Protein AF-A0A229H176-F1 (afdb_monomer_lite)

Radius of gyration: 22.3 Å; chains: 1; bounding box: 41×65×37 Å

Structure (mmCIF, N/CA/C/O backbone):
data_AF-A0A229H176-F1
#
_entry.id   AF-A0A229H176-F1
#
loop_
_atom_site.group_PDB
_atom_site.id
_atom_site.type_symbol
_atom_site.label_atom_id
_atom_site.label_alt_id
_atom_site.label_comp_id
_atom_site.label_asym_id
_atom_site.label_entity_id
_atom_site.label_seq_id
_atom_site.pdbx_PDB_ins_code
_atom_site.Cartn_x
_atom_site.Cartn_y
_atom_site.Cartn_z
_atom_site.occupancy
_atom_site.B_iso_or_equiv
_atom_site.auth_seq_id
_atom_site.auth_comp_id
_atom_site.auth_asym_id
_atom_site.auth_atom_id
_atom_site.pdbx_PDB_model_num
ATOM 1 N N . MET A 1 1 ? -16.601 6.922 11.661 1.00 47.25 1 MET A N 1
ATOM 2 C CA . MET A 1 1 ? -15.180 6.526 11.549 1.00 47.25 1 MET A CA 1
ATOM 3 C C . MET A 1 1 ? -15.137 5.261 10.713 1.00 47.25 1 MET A C 1
ATOM 5 O O . MET A 1 1 ? -15.727 4.279 11.132 1.00 47.25 1 MET A O 1
ATOM 9 N N . HIS A 1 2 ? -14.568 5.302 9.509 1.00 54.53 2 HIS A N 1
ATOM 10 C CA . HIS A 1 2 ? -14.447 4.100 8.679 1.00 54.53 2 HIS A CA 1
ATOM 11 C C . HIS A 1 2 ? -13.225 3.301 9.134 1.00 54.53 2 HIS A C 1
ATOM 13 O O . HIS A 1 2 ? -12.130 3.863 9.216 1.00 54.53 2 HIS A O 1
ATOM 19 N N . ASP A 1 3 ? -13.422 2.020 9.446 1.00 63.47 3 ASP A N 1
ATOM 20 C CA . ASP A 1 3 ? -12.340 1.083 9.744 1.00 63.47 3 ASP A CA 1
ATOM 21 C C . ASP A 1 3 ? -11.412 0.988 8.523 1.00 63.47 3 ASP A C 1
ATOM 23 O O . ASP A 1 3 ? -11.817 0.550 7.445 1.00 63.47 3 ASP A O 1
ATOM 27 N N . ARG A 1 4 ? -10.173 1.476 8.657 1.00 70.56 4 ARG A N 1
ATOM 28 C CA . ARG A 1 4 ? -9.184 1.463 7.570 1.00 70.56 4 ARG A CA 1
ATOM 29 C C . ARG A 1 4 ? -8.491 0.109 7.529 1.00 70.56 4 ARG A C 1
ATOM 31 O O . ARG A 1 4 ? -7.897 -0.313 8.524 1.00 70.56 4 ARG A O 1
ATOM 38 N N . LEU A 1 5 ? -8.489 -0.535 6.365 1.00 79.25 5 LEU A N 1
ATOM 39 C CA . LEU A 1 5 ? -7.852 -1.837 6.199 1.00 79.25 5 LEU A CA 1
ATOM 40 C C . LEU A 1 5 ? -6.325 -1.705 6.341 1.00 79.25 5 LEU A C 1
ATOM 42 O O . LEU A 1 5 ? -5.696 -0.884 5.677 1.00 79.25 5 LEU A O 1
ATOM 46 N N . ARG A 1 6 ? -5.709 -2.515 7.209 1.00 81.75 6 ARG A N 1
ATOM 47 C CA . ARG A 1 6 ? -4.252 -2.505 7.426 1.00 81.75 6 ARG A CA 1
ATOM 48 C C . ARG A 1 6 ? -3.548 -3.460 6.471 1.00 81.75 6 ARG A C 1
ATOM 50 O O . ARG A 1 6 ? -3.747 -4.669 6.551 1.00 81.75 6 ARG A O 1
ATOM 57 N N . LEU A 1 7 ? -2.659 -2.926 5.639 1.00 81.00 7 LEU A N 1
ATOM 58 C CA . LEU A 1 7 ? -1.793 -3.688 4.742 1.00 81.00 7 LEU A CA 1
ATOM 59 C C . LEU A 1 7 ? -0.405 -3.859 5.373 1.00 81.00 7 LEU A C 1
ATOM 61 O O . LEU A 1 7 ? 0.214 -2.889 5.816 1.00 81.00 7 LEU A O 1
ATOM 65 N N . ARG A 1 8 ? 0.083 -5.103 5.441 1.00 79.00 8 ARG A N 1
ATOM 66 C CA . ARG A 1 8 ? 1.391 -5.458 6.018 1.00 79.00 8 ARG A CA 1
ATOM 67 C C . ARG A 1 8 ? 2.285 -6.068 4.951 1.00 79.00 8 ARG A C 1
ATOM 69 O O . ARG A 1 8 ? 2.058 -7.203 4.539 1.00 79.00 8 ARG A O 1
ATOM 76 N N . PHE A 1 9 ? 3.343 -5.365 4.581 1.00 77.38 9 PHE A N 1
ATOM 77 C CA . PHE A 1 9 ? 4.258 -5.829 3.542 1.00 77.38 9 PHE A CA 1
ATOM 78 C C . PHE A 1 9 ? 5.333 -6.775 4.107 1.00 77.38 9 PHE A C 1
ATOM 80 O O . PHE A 1 9 ? 5.519 -6.835 5.336 1.00 77.38 9 PHE A O 1
ATOM 87 N N . PRO A 1 10 ? 5.999 -7.571 3.248 1.00 71.38 10 PRO A N 1
ATOM 88 C CA . PRO A 1 10 ? 7.162 -8.364 3.629 1.00 71.38 10 PRO A CA 1
ATOM 89 C C . PRO A 1 10 ? 8.250 -7.494 4.254 1.00 71.38 10 PRO A C 1
ATOM 91 O O . PRO A 1 10 ? 8.346 -6.295 3.982 1.00 71.38 10 PRO A O 1
ATOM 94 N N . ARG A 1 11 ? 9.051 -8.092 5.142 1.00 71.25 11 ARG A N 1
ATOM 95 C CA . ARG A 1 11 ? 10.124 -7.345 5.789 1.00 71.25 11 ARG A CA 1
ATOM 96 C C . ARG A 1 11 ? 11.230 -7.050 4.773 1.00 71.25 11 ARG A C 1
ATOM 98 O O . ARG A 1 11 ? 11.700 -7.982 4.132 1.00 71.25 11 ARG A O 1
ATOM 105 N N . PRO A 1 12 ? 11.695 -5.799 4.706 1.00 68.25 12 PRO A N 1
ATOM 106 C CA . PRO A 1 12 ? 12.804 -5.412 3.848 1.00 68.25 12 PRO A CA 1
ATOM 107 C C . PRO A 1 12 ? 14.170 -6.051 4.136 1.00 68.25 12 PRO A C 1
ATOM 109 O O . PRO A 1 12 ? 15.113 -5.904 3.370 1.00 68.25 12 PRO A O 1
ATOM 112 N N . GLY A 1 13 ? 14.306 -6.653 5.312 1.00 66.81 13 GLY A N 1
ATOM 113 C CA . GLY A 1 13 ? 15.525 -7.245 5.844 1.00 66.81 13 GLY A CA 1
ATOM 114 C C . GLY A 1 13 ? 15.266 -7.727 7.269 1.00 66.81 13 GLY A C 1
ATOM 115 O O . GLY A 1 13 ? 14.292 -7.307 7.904 1.00 66.81 13 GLY A O 1
ATOM 116 N N . THR A 1 14 ? 16.124 -8.604 7.787 1.00 66.25 14 THR A N 1
ATOM 117 C CA . THR A 1 14 ? 15.897 -9.335 9.050 1.00 66.25 14 THR A CA 1
ATOM 118 C C . THR A 1 14 ? 15.732 -8.409 10.265 1.00 66.25 14 THR A C 1
ATOM 120 O O . THR A 1 14 ? 14.947 -8.708 11.167 1.00 66.25 14 THR A O 1
ATOM 123 N N . PHE A 1 15 ? 16.370 -7.232 10.233 1.00 68.94 15 PHE A N 1
ATOM 124 C CA . PHE A 1 15 ? 16.366 -6.235 11.315 1.00 68.94 15 PHE A CA 1
ATOM 125 C C . PHE A 1 15 ? 15.611 -4.935 10.991 1.00 68.94 15 PHE A C 1
ATOM 127 O O . PHE A 1 15 ? 15.572 -4.028 11.819 1.00 68.94 15 PHE A O 1
ATOM 134 N N . LYS A 1 16 ? 14.992 -4.816 9.808 1.00 65.94 16 LYS A N 1
ATOM 135 C CA . LYS A 1 16 ? 14.212 -3.621 9.447 1.00 65.94 16 LYS A CA 1
ATOM 136 C C . LYS A 1 16 ? 12.770 -3.744 9.950 1.00 65.94 16 LYS A C 1
ATOM 138 O O . LYS A 1 16 ? 12.180 -4.830 9.941 1.00 65.94 16 LYS A O 1
ATOM 143 N N . ALA A 1 17 ? 12.197 -2.620 10.386 1.00 70.19 17 ALA A N 1
ATOM 144 C CA . ALA A 1 17 ? 10.799 -2.552 10.806 1.00 70.19 17 ALA A CA 1
ATOM 145 C C . ALA A 1 17 ? 9.877 -3.023 9.671 1.00 70.19 17 ALA A C 1
ATOM 147 O O . ALA A 1 17 ? 10.119 -2.724 8.501 1.00 70.19 17 ALA A O 1
ATOM 148 N N . ARG A 1 18 ? 8.821 -3.776 10.006 1.00 75.56 18 ARG A N 1
ATOM 149 C CA . ARG A 1 18 ? 7.860 -4.264 9.010 1.00 75.56 18 ARG A CA 1
ATOM 150 C C . ARG A 1 18 ? 6.962 -3.106 8.561 1.00 75.56 18 ARG A C 1
ATOM 152 O O . ARG A 1 18 ? 6.176 -2.619 9.381 1.00 75.56 18 ARG A O 1
ATOM 159 N N . PRO A 1 19 ? 7.028 -2.682 7.290 1.00 78.38 19 PRO A N 1
ATOM 160 C CA . PRO A 1 19 ? 6.265 -1.532 6.852 1.00 78.38 19 PRO A CA 1
ATOM 161 C C . PRO A 1 19 ? 4.769 -1.880 6.842 1.00 78.38 19 PRO A C 1
ATOM 163 O O . PRO A 1 19 ? 4.333 -2.904 6.303 1.00 78.38 19 PRO A O 1
ATOM 166 N N . THR A 1 20 ? 3.993 -1.046 7.535 1.00 82.12 20 THR A N 1
ATOM 167 C CA . THR A 1 20 ? 2.540 -1.175 7.682 1.00 82.12 20 THR A CA 1
ATOM 168 C C . THR A 1 20 ? 1.886 0.090 7.148 1.00 82.12 20 THR A C 1
ATOM 170 O O . THR A 1 20 ? 2.334 1.192 7.459 1.00 82.12 20 THR A O 1
ATOM 173 N N . PHE A 1 21 ? 0.823 -0.075 6.368 1.00 83.25 21 PHE A N 1
ATOM 174 C CA . PHE A 1 21 ? 0.089 1.021 5.742 1.00 83.25 21 PHE A CA 1
ATOM 175 C C . PHE A 1 21 ? -1.414 0.839 5.939 1.00 83.25 21 PHE A C 1
ATOM 177 O O . PHE A 1 21 ? -1.886 -0.271 6.204 1.00 83.25 21 PHE A O 1
ATOM 184 N N . HIS A 1 22 ? -2.167 1.927 5.810 1.00 84.19 22 HIS A N 1
ATOM 185 C CA . HIS A 1 22 ? -3.620 1.909 5.902 1.00 84.19 22 HIS A CA 1
ATOM 186 C C . HIS A 1 22 ? -4.213 2.172 4.519 1.00 84.19 22 HIS A C 1
ATOM 188 O O . HIS A 1 22 ? -4.068 3.258 3.973 1.00 84.19 22 HIS A O 1
ATOM 194 N N . ALA A 1 23 ? -4.908 1.189 3.954 1.00 83.56 23 ALA A N 1
ATOM 195 C CA . ALA A 1 23 ? -5.664 1.395 2.730 1.00 83.56 23 ALA A CA 1
ATOM 196 C C . ALA A 1 23 ? -6.941 2.183 3.050 1.00 83.56 23 ALA A C 1
ATOM 198 O O . ALA A 1 23 ? -7.804 1.723 3.803 1.00 83.56 23 ALA A O 1
ATOM 199 N N . GLY A 1 24 ? -7.032 3.389 2.488 1.00 82.38 24 GLY A N 1
ATOM 200 C CA . GLY A 1 24 ? -8.238 4.221 2.509 1.00 82.38 24 GLY A CA 1
ATOM 201 C C . GLY A 1 24 ? -9.146 4.006 1.296 1.00 82.38 24 GLY A C 1
ATOM 202 O O . GLY A 1 24 ? -10.263 4.514 1.279 1.00 82.38 24 GLY A O 1
ATOM 203 N N . PHE A 1 25 ? -8.678 3.248 0.302 1.00 82.38 25 PHE A N 1
ATOM 204 C CA . PHE A 1 25 ? -9.364 3.025 -0.963 1.00 82.38 25 PHE A CA 1
ATOM 205 C C . PHE A 1 25 ? -9.411 1.533 -1.302 1.00 82.38 25 PHE A C 1
ATOM 207 O O . PHE A 1 25 ? -8.556 0.751 -0.879 1.00 82.38 25 PHE A O 1
ATOM 214 N N . ALA A 1 26 ? -10.413 1.135 -2.083 1.00 87.31 26 ALA A N 1
ATOM 215 C CA . ALA A 1 26 ? -10.542 -0.221 -2.594 1.00 87.31 26 ALA A CA 1
ATOM 216 C C . ALA A 1 26 ? -11.294 -0.233 -3.927 1.00 87.31 26 ALA A C 1
ATOM 218 O O . ALA A 1 26 ? -12.145 0.619 -4.185 1.00 87.31 26 ALA A O 1
ATOM 219 N N . ARG A 1 27 ? -10.991 -1.221 -4.772 1.00 86.81 27 ARG A N 1
ATOM 220 C CA . ARG A 1 27 ? -11.753 -1.529 -5.986 1.00 86.81 27 ARG A CA 1
ATOM 221 C C . ARG A 1 27 ? -12.503 -2.838 -5.774 1.00 86.81 27 ARG A C 1
ATOM 223 O O . ARG A 1 27 ? -11.897 -3.840 -5.407 1.00 86.81 27 ARG A O 1
ATOM 230 N N . ALA A 1 28 ? -13.806 -2.834 -6.033 1.00 90.50 28 ALA A N 1
ATOM 231 C CA . ALA A 1 28 ? -14.609 -4.050 -6.054 1.00 90.50 28 ALA A CA 1
ATOM 232 C C . ALA A 1 28 ? -14.547 -4.700 -7.443 1.00 90.50 28 ALA A C 1
ATOM 234 O O . ALA A 1 28 ? -14.785 -4.036 -8.455 1.00 90.50 28 ALA A O 1
ATOM 235 N N . CYS A 1 29 ? -14.237 -5.993 -7.497 1.00 90.56 29 CYS A N 1
ATOM 236 C CA . CYS A 1 29 ? -14.427 -6.801 -8.691 1.00 90.56 29 CYS A CA 1
ATOM 237 C C . CYS A 1 29 ? -15.912 -7.146 -8.818 1.00 90.56 29 CYS A C 1
ATOM 239 O O . CYS A 1 29 ? -16.499 -7.722 -7.902 1.00 90.56 29 CYS A O 1
ATOM 241 N N . ARG A 1 30 ? -16.522 -6.784 -9.948 1.00 90.00 30 ARG A N 1
ATOM 242 C CA . ARG A 1 30 ? -17.960 -6.990 -10.174 1.00 90.00 30 ARG A CA 1
ATOM 243 C C . ARG A 1 30 ? -18.316 -8.450 -10.433 1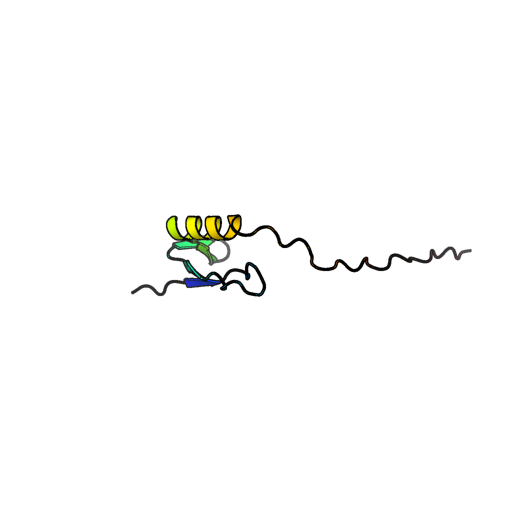.00 90.00 30 ARG A C 1
ATOM 245 O O . ARG A 1 30 ? -19.441 -8.839 -10.148 1.00 90.00 30 ARG A O 1
ATOM 252 N N . ASP A 1 31 ? -17.364 -9.229 -10.935 1.00 90.00 31 ASP A N 1
ATOM 253 C CA . ASP A 1 31 ? -17.609 -10.602 -11.376 1.00 90.00 31 ASP A CA 1
ATOM 254 C C . ASP A 1 31 ? -17.462 -11.613 -10.233 1.00 90.00 31 ASP A C 1
ATOM 256 O O . ASP A 1 31 ? -18.272 -12.524 -10.103 1.00 90.00 31 ASP A O 1
ATOM 260 N N . CYS A 1 32 ? -16.456 -11.441 -9.366 1.00 91.56 32 CYS A N 1
ATOM 261 C CA . CYS A 1 32 ? -16.194 -12.361 -8.251 1.00 91.56 32 CYS A CA 1
ATOM 262 C C . CYS A 1 32 ? -16.480 -11.775 -6.860 1.00 91.56 32 CYS A C 1
ATOM 264 O O . CYS A 1 32 ? -16.321 -12.472 -5.861 1.00 91.56 32 CYS A O 1
ATOM 266 N N . GLY A 1 33 ? -16.859 -10.495 -6.765 1.00 87.50 33 GLY A N 1
ATOM 267 C CA . GLY A 1 33 ? -17.146 -9.823 -5.491 1.00 87.50 33 GLY A CA 1
ATOM 268 C C . GLY A 1 33 ? -15.918 -9.526 -4.622 1.00 87.50 33 GLY A C 1
ATOM 269 O O . GLY A 1 33 ? -16.064 -9.034 -3.504 1.00 87.50 33 GLY A O 1
ATOM 270 N N . ALA A 1 34 ? -14.702 -9.802 -5.105 1.00 88.94 34 ALA A N 1
ATOM 271 C CA . ALA A 1 34 ? -13.479 -9.529 -4.358 1.00 88.94 34 ALA A CA 1
ATOM 272 C C . ALA A 1 34 ? -13.244 -8.018 -4.181 1.00 88.94 34 ALA A C 1
ATOM 274 O O . ALA A 1 34 ? -13.426 -7.236 -5.116 1.00 88.94 34 ALA A O 1
ATOM 275 N N . LEU A 1 35 ? -12.776 -7.612 -2.998 1.00 86.50 35 LEU A N 1
ATOM 276 C CA . LEU A 1 35 ? -12.306 -6.253 -2.729 1.00 86.50 35 LEU A CA 1
ATOM 277 C C . LEU A 1 35 ? -10.780 -6.210 -2.779 1.00 86.50 35 LEU A C 1
ATOM 279 O O . LEU A 1 35 ? -10.105 -6.890 -2.010 1.00 86.50 35 LEU A O 1
ATOM 283 N N . LEU A 1 36 ? -10.252 -5.380 -3.673 1.00 85.31 36 LEU A N 1
ATOM 284 C CA . LEU A 1 36 ? -8.827 -5.122 -3.840 1.00 85.31 36 LEU A CA 1
ATOM 285 C C . LEU A 1 36 ? -8.493 -3.771 -3.191 1.00 85.31 36 LEU A C 1
ATOM 287 O O . LEU A 1 36 ? -8.737 -2.727 -3.805 1.00 85.31 36 LEU A O 1
ATOM 291 N N . PRO A 1 37 ? -7.997 -3.759 -1.943 1.00 87.06 37 PRO A N 1
ATOM 292 C CA . PRO A 1 37 ? -7.585 -2.540 -1.260 1.00 87.06 37 PRO A CA 1
ATOM 293 C C . PRO A 1 37 ? -6.310 -1.970 -1.885 1.00 87.06 37 PRO A C 1
ATOM 295 O O . PRO A 1 37 ? -5.419 -2.719 -2.287 1.00 87.06 37 PRO A O 1
ATOM 298 N N . PHE A 1 38 ? -6.189 -0.646 -1.918 1.00 86.00 38 PHE A N 1
ATOM 299 C CA . PHE A 1 38 ? -4.979 0.023 -2.385 1.00 86.00 38 PHE A CA 1
ATOM 300 C C . PHE A 1 38 ? -4.649 1.265 -1.555 1.00 86.00 38 PHE A C 1
ATOM 302 O O . PHE A 1 38 ? -5.480 1.809 -0.821 1.00 86.00 38 PHE A O 1
ATOM 309 N N . LEU A 1 39 ? -3.382 1.665 -1.636 1.00 87.38 39 LEU A N 1
ATOM 310 C CA . LEU A 1 39 ? -2.844 2.815 -0.921 1.00 87.38 39 LEU A CA 1
ATOM 311 C C . LEU A 1 39 ? -3.239 4.120 -1.613 1.00 87.38 39 LEU A C 1
ATOM 313 O O . LEU A 1 39 ? -3.387 4.163 -2.834 1.00 87.38 39 LEU A O 1
ATOM 317 N N . GLY A 1 40 ? -3.398 5.178 -0.817 1.00 84.38 40 GLY A N 1
ATOM 318 C CA . GLY A 1 40 ? -3.441 6.539 -1.346 1.00 84.38 40 GLY A CA 1
ATOM 319 C C . GLY A 1 40 ? -2.075 6.968 -1.884 1.00 84.38 40 GLY A C 1
ATOM 320 O O . GLY A 1 40 ? -1.081 6.275 -1.680 1.00 84.38 40 GLY A O 1
ATOM 321 N N . GLU A 1 41 ? -2.031 8.118 -2.552 1.00 85.44 41 GLU A N 1
ATOM 322 C CA . GLU A 1 41 ? -0.824 8.626 -3.217 1.00 85.44 41 GLU A CA 1
ATOM 323 C C . GLU A 1 41 ? 0.376 8.738 -2.267 1.00 85.44 41 GLU A C 1
ATOM 325 O O . GLU A 1 41 ? 1.396 8.105 -2.517 1.00 85.44 41 GLU A O 1
ATOM 330 N N . GLU A 1 42 ? 0.213 9.409 -1.124 1.00 84.38 42 GLU A N 1
ATOM 331 C CA . GLU A 1 42 ? 1.272 9.585 -0.116 1.00 84.38 42 GLU A CA 1
ATOM 332 C C . GLU A 1 42 ? 1.798 8.247 0.441 1.00 84.38 42 GLU A C 1
ATOM 334 O O . GLU A 1 42 ? 3.003 8.018 0.542 1.00 84.38 42 GLU A O 1
ATOM 339 N N . ASP A 1 43 ? 0.899 7.317 0.782 1.00 84.38 43 ASP A N 1
ATOM 340 C CA . ASP A 1 43 ? 1.290 5.997 1.292 1.00 84.38 43 ASP A CA 1
ATOM 341 C C . ASP A 1 43 ? 1.971 5.148 0.206 1.00 84.38 43 ASP A C 1
ATOM 343 O O . ASP A 1 43 ? 2.858 4.353 0.523 1.00 84.38 43 ASP A O 1
ATOM 347 N N . ARG A 1 44 ? 1.577 5.314 -1.063 1.00 84.50 44 ARG A N 1
ATOM 348 C CA . ARG A 1 44 ? 2.225 4.668 -2.209 1.00 84.50 44 ARG A CA 1
ATOM 349 C C . ARG A 1 44 ? 3.627 5.230 -2.429 1.00 84.50 44 ARG A C 1
ATOM 351 O O . ARG A 1 44 ? 4.557 4.446 -2.553 1.00 84.50 44 ARG A O 1
ATOM 358 N N . GLU A 1 45 ? 3.803 6.547 -2.399 1.00 85.75 45 GLU A N 1
ATOM 359 C CA . GLU A 1 45 ? 5.125 7.180 -2.499 1.00 85.75 45 GLU A CA 1
ATOM 360 C C . GLU A 1 45 ? 6.040 6.755 -1.350 1.00 85.75 45 GLU A C 1
ATOM 362 O O . GLU A 1 45 ? 7.209 6.435 -1.567 1.00 85.75 45 GLU A O 1
ATOM 367 N N . ARG A 1 46 ? 5.507 6.661 -0.125 1.00 83.94 46 ARG A N 1
ATOM 368 C CA . ARG A 1 46 ? 6.262 6.138 1.019 1.00 83.94 46 ARG A CA 1
ATOM 369 C C . ARG A 1 46 ? 6.619 4.665 0.833 1.00 83.94 46 ARG A C 1
ATOM 371 O O . ARG A 1 46 ? 7.723 4.267 1.201 1.00 83.94 46 ARG A O 1
ATOM 378 N N . LEU A 1 47 ? 5.712 3.850 0.291 1.00 82.56 47 LEU A N 1
ATOM 379 C CA . LEU A 1 47 ? 6.002 2.456 -0.046 1.00 82.56 47 LEU A CA 1
ATOM 380 C C . LEU A 1 47 ? 7.117 2.365 -1.091 1.00 82.56 47 LEU A C 1
ATOM 382 O O . LEU A 1 47 ? 8.047 1.595 -0.878 1.00 82.56 47 LEU A O 1
ATOM 386 N N . ASP A 1 48 ? 7.060 3.163 -2.154 1.00 82.19 48 ASP A N 1
ATOM 387 C CA . ASP A 1 48 ? 8.064 3.174 -3.219 1.00 82.19 48 ASP A CA 1
ATOM 388 C C . ASP A 1 48 ? 9.416 3.687 -2.711 1.00 82.19 48 ASP A C 1
ATOM 390 O O . ASP A 1 48 ? 10.448 3.097 -3.013 1.00 82.19 48 ASP A O 1
ATOM 394 N N . ALA A 1 49 ? 9.445 4.721 -1.868 1.00 81.38 49 ALA A N 1
ATOM 395 C CA . ALA A 1 49 ? 10.671 5.191 -1.222 1.00 81.38 49 ALA A CA 1
ATOM 396 C C . ALA A 1 49 ? 11.276 4.121 -0.300 1.00 81.38 49 ALA A C 1
ATOM 398 O O . ALA A 1 49 ? 12.488 3.898 -0.310 1.00 81.38 49 ALA A O 1
ATOM 399 N N . VAL A 1 50 ? 10.433 3.419 0.468 1.00 78.81 50 VAL A N 1
ATOM 400 C CA . VAL A 1 50 ? 10.870 2.272 1.271 1.00 78.81 50 VAL A CA 1
ATOM 401 C C . VAL A 1 50 ? 11.369 1.154 0.367 1.00 78.81 50 VAL A C 1
ATOM 403 O O . VAL A 1 50 ? 12.392 0.588 0.700 1.00 78.81 50 VAL A O 1
ATOM 406 N N . ALA A 1 51 ? 10.711 0.848 -0.752 1.00 73.81 51 ALA A N 1
ATOM 407 C CA . ALA A 1 51 ? 11.121 -0.198 -1.686 1.00 73.81 51 ALA A CA 1
ATOM 408 C C . ALA A 1 51 ? 12.451 0.127 -2.386 1.00 73.81 51 ALA A C 1
ATOM 410 O O . ALA A 1 51 ? 13.327 -0.726 -2.457 1.00 73.81 51 ALA A O 1
ATOM 411 N N . ASN A 1 52 ? 12.628 1.371 -2.833 1.00 67.69 52 ASN A N 1
ATOM 412 C CA . ASN A 1 52 ? 13.838 1.853 -3.501 1.00 67.69 52 ASN A CA 1
ATOM 413 C C . ASN A 1 52 ? 15.029 1.998 -2.540 1.00 67.69 52 ASN A C 1
ATOM 415 O O . ASN A 1 52 ? 16.174 1.859 -2.955 1.00 67.69 52 ASN A O 1
ATOM 419 N N . GLY A 1 53 ? 14.780 2.233 -1.246 1.00 63.62 53 GLY A N 1
ATOM 420 C CA . GLY A 1 53 ? 15.804 2.213 -0.191 1.00 63.62 53 GLY A CA 1
ATOM 421 C C . GLY A 1 53 ? 16.248 0.804 0.232 1.00 63.62 53 GLY A C 1
ATOM 422 O O . GLY A 1 53 ? 16.977 0.6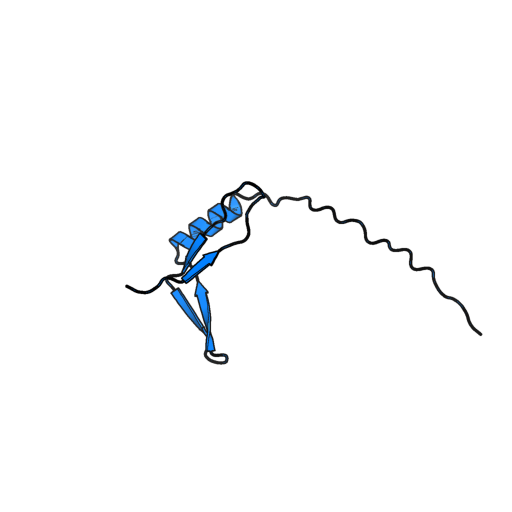45 1.220 1.00 63.62 53 GLY A O 1
ATOM 423 N N . LEU A 1 54 ? 15.773 -0.229 -0.464 1.00 55.19 54 LEU A N 1
ATOM 424 C CA . LEU A 1 54 ? 16.152 -1.620 -0.267 1.00 55.19 54 LEU A CA 1
ATOM 425 C C . LEU A 1 54 ? 16.926 -2.064 -1.480 1.00 55.19 54 LEU A C 1
ATOM 427 O O . LEU A 1 54 ? 16.362 -2.520 -2.470 1.00 55.19 54 LEU A O 1
ATOM 431 N N . GLU A 1 55 ? 18.245 -1.984 -1.366 1.00 53.22 55 GLU A N 1
ATOM 432 C CA . GLU A 1 55 ? 19.071 -2.884 -2.147 1.00 53.22 55 GLU A CA 1
ATOM 433 C C . GLU A 1 55 ? 18.534 -4.304 -1.949 1.00 53.22 55 GLU A C 1
ATOM 435 O O . GLU A 1 55 ? 18.306 -4.761 -0.821 1.00 53.22 55 GLU A O 1
ATOM 440 N N . ARG A 1 56 ? 18.260 -4.965 -3.075 1.00 45.72 56 ARG A N 1
ATOM 441 C CA . ARG A 1 56 ? 17.951 -6.388 -3.141 1.00 45.72 56 ARG A CA 1
ATOM 442 C C . ARG A 1 56 ? 19.002 -7.101 -2.296 1.00 45.72 56 ARG A C 1
ATOM 444 O O . ARG A 1 56 ? 20.180 -7.046 -2.628 1.00 45.72 56 ARG A O 1
ATOM 451 N N . VAL A 1 57 ? 18.596 -7.746 -1.204 1.00 50.38 57 VAL A N 1
ATOM 452 C CA . VAL A 1 57 ? 19.478 -8.706 -0.535 1.00 50.38 57 VAL A CA 1
ATOM 453 C C . VAL A 1 57 ? 19.668 -9.847 -1.529 1.00 50.38 57 VAL A C 1
ATOM 455 O O . VAL A 1 57 ? 18.823 -10.732 -1.649 1.00 50.38 57 VAL A O 1
ATOM 458 N N . GLU A 1 58 ? 20.734 -9.770 -2.318 1.00 48.59 58 GLU A N 1
ATOM 459 C CA . GLU A 1 58 ? 21.284 -10.927 -3.003 1.00 48.59 58 GLU A CA 1
ATOM 460 C C . GLU A 1 58 ? 21.888 -11.830 -1.926 1.00 48.59 58 GLU A C 1
ATOM 462 O O . GLU A 1 58 ? 22.721 -11.389 -1.135 1.00 48.59 58 GLU A O 1
ATOM 467 N N . GLY A 1 59 ? 21.424 -13.077 -1.854 1.00 49.03 59 GLY A N 1
ATOM 468 C CA . GLY A 1 59 ? 21.972 -14.071 -0.931 1.00 49.03 59 GLY A CA 1
ATOM 469 C C . GLY A 1 59 ? 20.930 -14.755 -0.054 1.00 49.03 59 GLY A C 1
ATOM 470 O O . GLY A 1 59 ? 20.943 -14.614 1.166 1.00 49.03 59 GLY A O 1
ATOM 471 N N . GLY A 1 60 ? 20.057 -15.550 -0.667 1.00 40.69 60 GLY A N 1
ATOM 472 C CA . GLY A 1 60 ? 19.652 -16.815 -0.055 1.00 40.69 60 GLY A CA 1
ATOM 473 C C . GLY A 1 60 ? 20.466 -17.921 -0.734 1.00 40.69 60 GLY A C 1
ATOM 474 O O . GLY A 1 60 ? 20.595 -17.850 -1.957 1.00 40.69 60 GLY A O 1
ATOM 475 N N . PRO A 1 61 ? 21.050 -18.893 -0.010 1.00 41.53 61 PRO A N 1
ATOM 476 C CA . PRO A 1 61 ? 21.770 -19.989 -0.645 1.00 41.53 61 PRO A CA 1
ATOM 477 C C . PRO A 1 61 ? 20.784 -20.788 -1.502 1.00 41.53 61 PRO A C 1
ATOM 479 O O . PRO A 1 61 ? 19.924 -21.493 -0.981 1.00 41.53 61 PRO A O 1
ATOM 482 N N . THR A 1 62 ? 20.884 -20.659 -2.822 1.00 51.72 62 THR A N 1
ATOM 483 C CA . THR A 1 62 ? 20.458 -21.723 -3.726 1.00 51.72 62 THR A CA 1
ATOM 484 C C . THR A 1 62 ? 21.492 -22.824 -3.566 1.00 51.72 62 THR A C 1
ATOM 486 O O . THR A 1 62 ? 22.558 -22.770 -4.178 1.00 51.72 62 THR A O 1
ATOM 489 N N . GLU A 1 63 ? 21.212 -23.771 -2.669 1.00 55.09 63 GLU A N 1
ATOM 490 C CA . GLU A 1 63 ? 21.781 -25.111 -2.786 1.00 55.09 63 GLU A CA 1
ATOM 491 C C . GLU A 1 63 ? 21.5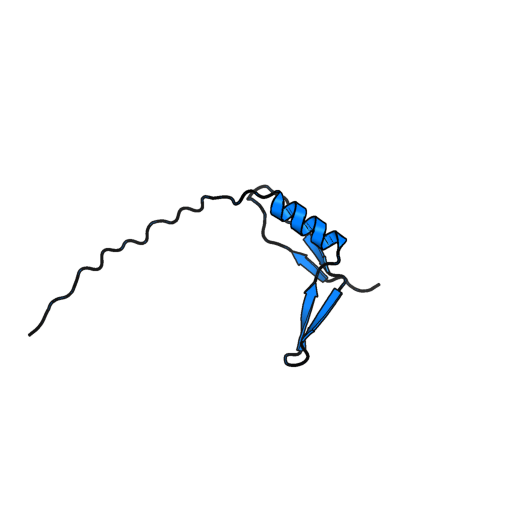47 -25.540 -4.242 1.00 55.09 63 GLU A C 1
ATOM 493 O O . GLU A 1 63 ? 20.398 -25.493 -4.688 1.00 55.09 63 GLU A O 1
ATOM 498 N N . PRO A 1 64 ? 22.589 -25.849 -5.028 1.00 48.78 64 PRO A N 1
ATOM 499 C CA . PRO A 1 64 ? 22.365 -26.432 -6.333 1.00 48.78 64 PRO A CA 1
ATOM 500 C C . PRO A 1 64 ? 21.689 -27.781 -6.104 1.00 48.78 64 PRO A C 1
ATOM 502 O O . PRO A 1 64 ? 22.264 -28.685 -5.490 1.00 48.78 64 PRO A O 1
ATOM 505 N N . ASP A 1 65 ? 20.448 -27.880 -6.570 1.00 50.69 65 ASP A N 1
ATOM 506 C CA . ASP A 1 65 ? 19.719 -29.131 -6.659 1.00 50.69 65 ASP A CA 1
ATOM 507 C C . ASP A 1 65 ? 20.632 -30.141 -7.358 1.00 50.69 65 ASP A C 1
ATOM 509 O O . ASP A 1 65 ? 21.223 -29.882 -8.408 1.00 50.69 65 ASP A O 1
ATOM 513 N N . SER A 1 66 ? 20.827 -31.275 -6.705 1.00 54.34 66 SER A N 1
ATOM 514 C CA . SER A 1 66 ? 21.734 -32.329 -7.127 1.00 54.34 66 SER A CA 1
ATOM 515 C C . SER A 1 66 ? 21.197 -32.973 -8.408 1.00 54.34 66 SER A C 1
ATOM 517 O O . SER A 1 66 ? 20.434 -33.935 -8.363 1.00 54.34 66 SER A O 1
ATOM 519 N N . GLU A 1 67 ? 21.591 -32.457 -9.572 1.00 50.69 67 GLU A N 1
ATOM 520 C CA . GLU A 1 67 ? 21.355 -33.126 -10.851 1.00 50.69 67 GLU A CA 1
ATOM 521 C C . GLU A 1 67 ? 22.397 -34.230 -11.067 1.00 50.69 67 GLU A C 1
ATOM 523 O O . GLU A 1 67 ? 23.472 -34.031 -11.629 1.00 50.69 67 GLU A O 1
ATOM 528 N N . GLY A 1 68 ? 22.051 -35.430 -10.604 1.00 41.75 68 GLY A N 1
ATOM 529 C CA . GLY A 1 68 ? 22.684 -36.690 -10.984 1.00 41.75 68 GLY A CA 1
ATOM 530 C C . GLY A 1 68 ? 21.622 -37.681 -11.451 1.00 41.75 68 GLY A C 1
ATOM 531 O O . GLY A 1 68 ? 21.342 -38.656 -10.763 1.00 41.75 68 GLY A O 1
ATOM 532 N N . PHE A 1 69 ? 20.975 -37.409 -12.588 1.00 46.50 69 PHE A N 1
ATOM 533 C CA . PHE A 1 69 ? 20.046 -38.350 -13.217 1.00 46.50 69 PHE A CA 1
ATOM 534 C C . PHE A 1 69 ? 20.851 -39.443 -13.935 1.00 46.50 69 PHE A C 1
ATOM 536 O O . PHE A 1 69 ? 21.326 -39.256 -15.056 1.00 46.50 69 PHE A O 1
ATOM 543 N N . GLU A 1 70 ? 21.045 -40.580 -13.267 1.00 52.12 70 GLU A N 1
ATOM 544 C CA . GLU A 1 70 ? 21.673 -41.764 -13.852 1.00 52.12 70 GLU A CA 1
ATOM 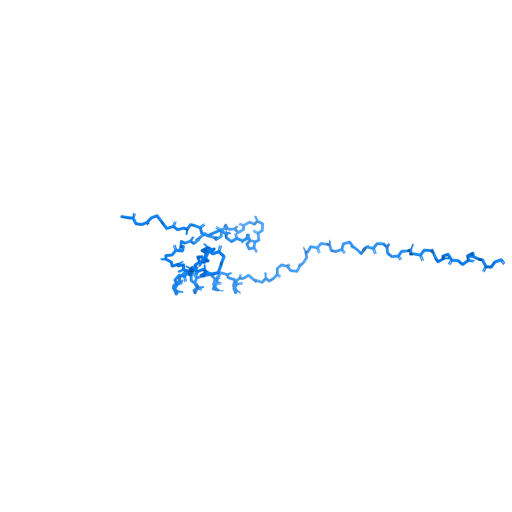545 C C . GLU A 1 70 ? 20.742 -42.343 -14.931 1.00 52.12 70 GLU A C 1
ATOM 547 O O . GLU A 1 70 ? 19.630 -42.806 -14.667 1.00 52.12 70 GLU A O 1
ATOM 552 N N . GLY A 1 71 ?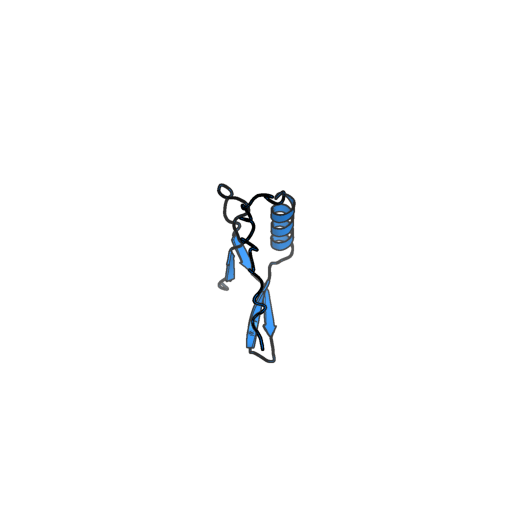 21.174 -42.226 -16.187 1.00 46.31 71 GLY A N 1
ATOM 553 C CA . GLY A 1 71 ? 20.406 -42.623 -17.357 1.00 46.31 71 GLY A CA 1
ATOM 554 C C . GLY A 1 71 ? 20.164 -44.129 -17.402 1.00 46.31 71 GLY A C 1
ATOM 555 O O . GLY A 1 71 ? 21.087 -44.920 -17.578 1.00 46.31 71 GLY A O 1
ATOM 556 N N . ASN A 1 72 ? 18.895 -44.520 -17.340 1.00 58.34 72 ASN A N 1
ATOM 557 C CA . ASN A 1 72 ? 18.460 -45.866 -17.675 1.00 58.34 72 ASN A CA 1
ATOM 558 C C . ASN A 1 72 ? 18.573 -46.092 -19.197 1.00 58.34 72 ASN A C 1
ATOM 560 O O . ASN A 1 72 ? 17.891 -45.432 -19.985 1.00 58.34 72 ASN A O 1
ATOM 564 N N . LYS A 1 73 ? 19.404 -47.049 -19.619 1.00 56.75 73 LYS A N 1
ATOM 565 C CA . LYS A 1 73 ? 19.292 -47.709 -20.930 1.00 56.75 73 LYS A CA 1
ATOM 566 C C . LYS A 1 73 ? 19.285 -49.224 -20.740 1.00 56.75 73 LYS A C 1
ATOM 568 O O . LYS A 1 73 ? 20.230 -49.913 -21.106 1.00 56.75 73 LYS A O 1
ATOM 573 N N . GLY A 1 74 ? 18.205 -49.733 -20.159 1.00 48.78 74 GLY A N 1
ATOM 574 C CA . GLY A 1 74 ? 17.781 -51.116 -20.339 1.00 48.78 74 GLY A CA 1
ATOM 575 C C . GLY A 1 74 ? 16.724 -51.215 -21.441 1.00 48.78 74 GLY A C 1
ATOM 576 O O . GLY A 1 74 ? 15.696 -50.549 -21.335 1.00 48.78 74 GLY A O 1
ATOM 577 N N . ALA A 1 75 ? 17.013 -52.033 -22.461 1.00 44.66 75 ALA A N 1
ATOM 578 C CA . ALA A 1 75 ? 16.108 -52.879 -23.266 1.00 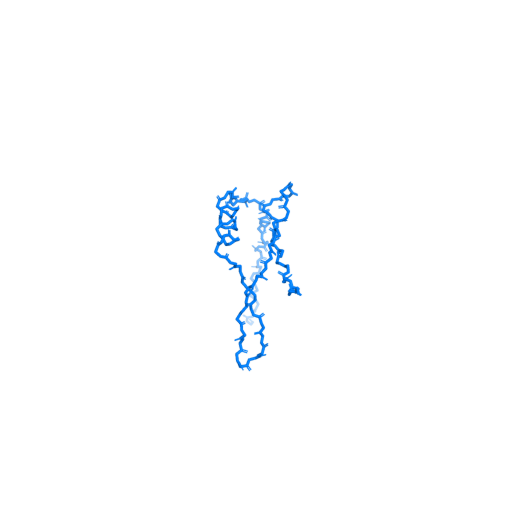44.66 75 ALA A CA 1
ATOM 579 C C . ALA A 1 75 ? 16.496 -52.890 -24.760 1.00 44.66 75 ALA A C 1
ATOM 581 O O . ALA A 1 75 ? 16.999 -51.877 -25.258 1.00 44.66 75 ALA A O 1
ATOM 582 N N . PRO A 1 76 ? 16.163 -53.950 -25.520 1.00 59.38 76 PRO A N 1
ATOM 583 C CA . PRO A 1 76 ? 15.569 -55.236 -25.122 1.00 59.38 76 PRO A CA 1
ATOM 584 C C . PRO A 1 76 ? 16.579 -56.385 -24.969 1.00 59.38 76 PRO A C 1
ATOM 586 O O . PRO A 1 76 ? 17.644 -56.348 -25.625 1.00 59.38 76 PRO A O 1
#

Sequence (76 aa):
MHDRLRLRFPRPGTFKARPTFHAGFARACRDCGALLPFLGEEDRERLDAVANGLERVEGGPTEPDSEGFEGNKGAP

Foldseek 3Di:
DDDWDKDWDDALDPPGDTDIDTFPDWDADPPPRDIHTDHDPVVVVVVVVVVVVRDPPDDDDPPPDDPPPDDDDDDD

Secondary structure (DSSP, 8-state):
---PEEEEPPPSSTTS---EEEE-EEEE-TTT--EEEE--HHHHHHHHHHHHT-----------------------

pLDDT: mean 70.31, std 15.82, range [40.69, 91.56]